Protein AF-A0A7S0P9G3-F1 (afdb_monomer)

Solvent-accessible surface area (backbone atoms only — not comparable to full-atom values): 10094 Å² total; per-residue (Å²): 135,94,72,77,82,73,92,65,79,80,86,83,85,88,80,50,66,68,57,49,67,37,69,68,52,35,49,52,50,16,56,34,36,47,67,70,71,48,81,60,46,77,38,73,58,37,55,21,50,38,86,87,42,98,65,47,39,78,54,52,49,48,48,25,60,50,51,53,51,36,30,64,68,24,37,91,90,46,72,69,50,74,47,77,41,59,94,71,68,50,76,67,45,49,52,51,39,27,63,43,47,68,50,90,76,79,89,84,87,81,80,80,87,79,54,93,89,65,84,87,86,86,76,93,56,83,95,50,53,71,71,56,44,49,53,52,48,53,57,47,44,48,71,75,44,46,91,83,44,75,69,97,76,76,77,76,83,128

Structure (mmCIF, N/CA/C/O backbone):
data_AF-A0A7S0P9G3-F1
#
_entry.id   AF-A0A7S0P9G3-F1
#
loop_
_atom_site.group_PDB
_atom_site.id
_atom_site.type_symbol
_atom_site.label_atom_id
_atom_site.label_alt_id
_atom_site.label_comp_id
_atom_site.label_asym_id
_atom_site.label_entity_id
_atom_site.label_seq_id
_atom_site.pdbx_PDB_ins_code
_atom_site.Cartn_x
_atom_site.Cartn_y
_atom_site.Cartn_z
_atom_site.occupancy
_atom_site.B_iso_or_equiv
_atom_site.auth_seq_id
_atom_site.auth_comp_id
_atom_site.auth_asym_id
_atom_site.auth_atom_id
_atom_site.pdbx_PDB_model_num
ATOM 1 N N . SER A 1 1 ? -33.596 30.911 1.617 1.00 42.16 1 SER A N 1
ATOM 2 C CA . SER A 1 1 ? -33.775 30.094 0.405 1.00 42.16 1 SER A CA 1
ATOM 3 C C . SER A 1 1 ? -33.162 28.740 0.688 1.00 42.16 1 SER A C 1
ATOM 5 O O . SER A 1 1 ? -31.976 28.683 0.986 1.00 42.16 1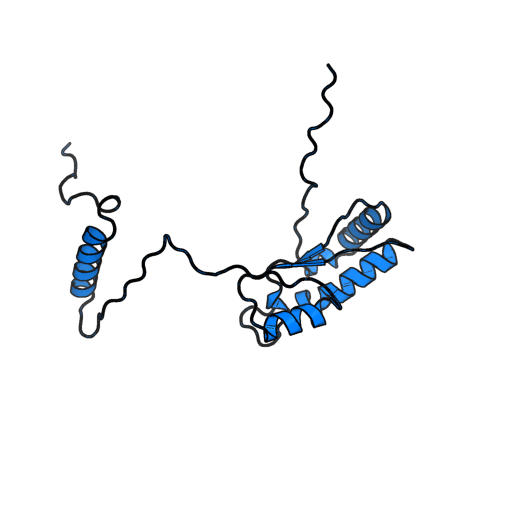 SER A O 1
ATOM 7 N N . ALA A 1 2 ? -33.995 27.707 0.780 1.00 43.38 2 ALA A N 1
ATOM 8 C CA . ALA A 1 2 ? -33.599 26.369 1.193 1.00 43.38 2 ALA A CA 1
ATOM 9 C C . ALA A 1 2 ? -33.065 25.589 -0.014 1.00 43.38 2 ALA A C 1
ATOM 11 O O . ALA A 1 2 ? -33.838 25.150 -0.858 1.00 43.38 2 ALA A O 1
ATOM 12 N N . ALA A 1 3 ? -31.750 25.420 -0.070 1.00 44.09 3 ALA A N 1
ATOM 13 C CA . ALA A 1 3 ? -31.105 24.353 -0.816 1.00 44.09 3 ALA A CA 1
ATOM 14 C C . ALA A 1 3 ? -30.151 23.681 0.176 1.00 44.09 3 ALA A C 1
ATOM 16 O O . ALA A 1 3 ? -29.219 24.316 0.671 1.00 44.09 3 ALA A O 1
ATOM 17 N N . GLY A 1 4 ? -30.462 22.444 0.569 1.00 48.03 4 GLY A N 1
ATOM 18 C CA . GLY A 1 4 ? -29.535 21.624 1.347 1.00 48.03 4 GLY A CA 1
ATOM 19 C C . GLY A 1 4 ? -28.265 21.346 0.533 1.00 48.03 4 GLY A C 1
ATOM 20 O O . GLY A 1 4 ? -28.286 21.515 -0.687 1.00 48.03 4 GLY A O 1
ATOM 21 N N . PRO A 1 5 ? -27.154 20.951 1.176 1.00 56.09 5 PRO A N 1
ATOM 22 C CA . PRO A 1 5 ? -25.946 20.594 0.447 1.00 56.09 5 PRO A CA 1
ATOM 23 C C . PRO A 1 5 ? -26.262 19.451 -0.526 1.00 56.09 5 PRO A C 1
ATOM 25 O O . PRO A 1 5 ? -26.827 18.434 -0.119 1.00 56.09 5 PRO A O 1
ATOM 28 N N . GLU A 1 6 ? -25.892 19.623 -1.799 1.00 59.47 6 GLU A N 1
ATOM 29 C CA . GLU A 1 6 ? -25.718 18.515 -2.748 1.00 59.47 6 GLU A CA 1
ATOM 30 C C . GLU A 1 6 ? -24.985 17.376 -2.019 1.00 59.47 6 GLU A C 1
ATOM 32 O O . GLU A 1 6 ? -24.055 17.681 -1.259 1.00 59.47 6 GLU A O 1
ATOM 37 N N . PRO A 1 7 ? -25.370 16.096 -2.180 1.00 55.44 7 PRO A N 1
ATOM 38 C CA . PRO A 1 7 ? -24.680 14.995 -1.524 1.00 55.44 7 PRO A CA 1
ATOM 39 C C . PRO A 1 7 ? -23.269 14.873 -2.111 1.00 55.44 7 PRO A C 1
ATOM 41 O O . PRO A 1 7 ? -23.009 14.125 -3.049 1.00 55.44 7 PRO A O 1
ATOM 44 N N . GLY A 1 8 ? -22.359 15.686 -1.579 1.00 70.88 8 GLY A N 1
ATOM 45 C CA . GLY A 1 8 ? -20.960 15.725 -1.942 1.00 70.88 8 GLY A CA 1
ATOM 46 C C . GLY A 1 8 ? -20.292 14.426 -1.527 1.00 70.88 8 GLY A C 1
ATOM 47 O O . GLY A 1 8 ? -20.653 13.811 -0.520 1.00 70.88 8 GLY A O 1
ATOM 48 N N . LEU A 1 9 ? -19.305 14.006 -2.316 1.00 68.19 9 LEU A N 1
ATOM 49 C CA . LEU A 1 9 ? -18.455 12.880 -1.956 1.00 68.19 9 LEU A CA 1
ATOM 50 C C . LEU A 1 9 ? -17.877 13.100 -0.546 1.00 68.19 9 LEU A C 1
ATOM 52 O O . LEU A 1 9 ? -17.500 14.231 -0.214 1.00 68.19 9 LEU A O 1
ATOM 56 N N . PRO A 1 10 ? -17.799 12.050 0.291 1.00 75.19 10 PRO A N 1
ATOM 57 C CA . PRO A 1 10 ? -17.208 12.176 1.613 1.00 75.19 10 PRO A CA 1
ATOM 58 C C . PRO A 1 10 ? -15.764 12.696 1.495 1.00 75.19 10 PRO A C 1
ATOM 60 O O . PRO A 1 10 ? -15.042 12.294 0.577 1.00 75.19 10 PRO A O 1
ATOM 63 N N . PRO A 1 11 ? -15.324 13.587 2.400 1.00 87.31 11 PRO A N 1
ATOM 64 C CA . PRO A 1 11 ? -13.973 14.129 2.363 1.00 87.31 11 PRO A CA 1
ATOM 65 C C . PRO A 1 11 ? -12.936 13.010 2.528 1.00 87.31 11 PRO A C 1
ATOM 67 O O . PRO A 1 11 ? -13.098 12.114 3.356 1.00 87.31 11 PRO A O 1
ATOM 70 N N . VAL A 1 12 ? -11.854 13.084 1.752 1.00 92.75 12 VAL A N 1
ATOM 71 C CA . VAL A 1 12 ? -10.725 12.145 1.819 1.00 92.75 12 VAL A CA 1
ATOM 72 C C . VAL A 1 12 ? -9.592 12.781 2.617 1.00 92.75 12 VAL A C 1
ATOM 74 O O . VAL A 1 12 ? -9.222 13.928 2.372 1.00 92.75 12 VAL A O 1
ATOM 77 N N . VAL A 1 13 ? -9.022 12.027 3.558 1.00 93.81 13 VAL A N 1
ATOM 78 C CA . VAL A 1 13 ? -7.840 12.435 4.327 1.00 93.81 13 VAL A CA 1
ATOM 79 C C . VAL A 1 13 ? -6.662 11.567 3.906 1.00 93.81 13 VAL A C 1
ATOM 81 O O . VAL A 1 13 ? -6.689 10.352 4.087 1.00 93.81 13 VAL A O 1
ATOM 84 N N . PHE A 1 14 ? -5.624 12.197 3.361 1.00 96.38 14 PHE A N 1
ATOM 85 C CA . PHE A 1 14 ? -4.377 11.525 3.004 1.00 96.38 14 PHE A CA 1
ATOM 86 C C . PHE A 1 14 ? -3.395 11.563 4.173 1.00 96.38 14 PHE A C 1
ATOM 88 O O . PHE A 1 14 ? -3.250 12.581 4.851 1.00 96.38 14 PHE A O 1
ATOM 95 N N . THR A 1 15 ? -2.707 10.451 4.404 1.00 96.56 15 THR A N 1
ATOM 96 C CA . THR A 1 15 ? -1.659 10.345 5.420 1.00 96.56 15 THR A CA 1
ATOM 97 C C . THR A 1 15 ? -0.672 9.241 5.053 1.00 96.56 15 THR A C 1
ATOM 99 O O . THR A 1 15 ? -0.953 8.418 4.181 1.00 96.56 15 THR A O 1
ATOM 102 N N . THR A 1 16 ? 0.480 9.216 5.717 1.00 96.75 16 THR A N 1
ATOM 103 C CA . THR A 1 16 ? 1.429 8.104 5.622 1.00 96.75 16 THR A CA 1
ATOM 104 C C . THR A 1 16 ? 1.190 7.100 6.755 1.00 96.75 16 THR A C 1
ATOM 106 O O . THR A 1 16 ? 0.654 7.473 7.807 1.00 96.75 16 THR A O 1
ATOM 109 N N . PRO A 1 17 ? 1.607 5.830 6.599 1.00 94.88 17 PRO A N 1
ATOM 110 C CA . PRO A 1 17 ? 1.527 4.854 7.683 1.00 94.88 17 PRO A CA 1
ATOM 111 C C . PRO A 1 17 ? 2.267 5.303 8.951 1.00 94.88 17 PRO A C 1
ATOM 113 O O . PRO A 1 17 ? 1.831 4.998 10.057 1.00 94.88 17 PRO A O 1
ATOM 116 N N . GLU A 1 18 ? 3.370 6.039 8.819 1.00 96.31 18 GLU A N 1
ATOM 117 C CA . GLU A 1 18 ? 4.142 6.588 9.937 1.00 96.31 18 GLU A CA 1
ATOM 118 C C . GLU A 1 18 ? 3.372 7.693 10.672 1.00 96.31 18 GLU A C 1
ATOM 120 O O . GLU A 1 18 ? 3.294 7.683 11.899 1.00 96.31 18 GLU A O 1
ATOM 125 N N . SER A 1 19 ? 2.753 8.626 9.941 1.00 96.19 19 SER A N 1
ATOM 126 C CA . SER A 1 19 ? 1.966 9.704 10.547 1.00 96.19 19 SER A CA 1
ATOM 127 C C . SER A 1 19 ? 0.710 9.182 11.243 1.00 96.19 19 SER A C 1
ATOM 129 O O . SER A 1 19 ? 0.368 9.677 12.318 1.00 96.19 19 SER A O 1
ATOM 131 N N . LEU A 1 20 ? 0.041 8.166 10.689 1.00 94.94 20 LEU A N 1
ATOM 132 C CA . LEU A 1 20 ? -1.153 7.568 11.301 1.00 94.94 20 LEU A CA 1
ATOM 133 C C . LEU A 1 20 ? -0.859 6.872 12.641 1.00 94.94 20 LEU A C 1
ATOM 135 O O . LEU A 1 20 ? -1.758 6.741 13.465 1.00 94.94 20 LEU A O 1
ATOM 139 N N . GLN A 1 21 ? 0.399 6.499 12.896 1.00 90.69 21 GLN A N 1
ATOM 140 C CA . GLN A 1 21 ? 0.842 5.951 14.183 1.00 90.69 21 GLN A CA 1
ATOM 141 C C . GLN A 1 21 ? 1.084 7.027 15.251 1.00 90.69 21 GLN A C 1
ATOM 143 O O . GLN A 1 21 ? 1.276 6.697 16.422 1.00 90.69 21 GLN A O 1
ATOM 148 N N . THR A 1 22 ? 1.081 8.314 14.889 1.00 96.19 22 THR A N 1
ATOM 149 C CA . THR A 1 22 ? 1.230 9.379 15.887 1.00 96.19 22 THR A CA 1
ATOM 150 C C . THR A 1 22 ? 0.008 9.411 16.816 1.00 96.19 22 THR A C 1
ATOM 152 O O . THR A 1 22 ? -1.123 9.334 16.328 1.00 96.19 22 THR A O 1
ATOM 155 N N . PRO A 1 23 ? 0.182 9.562 18.146 1.00 96.25 23 PRO A N 1
ATOM 156 C CA . PRO A 1 23 ? -0.935 9.492 19.094 1.00 96.25 23 PRO A CA 1
ATOM 157 C C . PRO A 1 23 ? -2.073 10.477 18.801 1.00 96.25 23 PRO A C 1
ATOM 159 O O . PRO A 1 23 ? -3.243 10.151 18.995 1.00 96.25 23 PRO A O 1
ATOM 162 N N . SER A 1 24 ? -1.739 11.673 18.305 1.00 96.56 24 SER A N 1
ATOM 163 C CA . SER A 1 24 ? -2.717 12.704 17.957 1.00 96.56 24 SER A CA 1
ATOM 164 C C . SER A 1 24 ? -3.601 12.284 16.782 1.00 96.56 24 SER A C 1
ATOM 166 O O . SER A 1 24 ? -4.827 12.328 16.898 1.00 96.56 24 SER A O 1
ATOM 168 N N . LEU A 1 25 ? -3.003 11.845 15.668 1.00 96.44 25 LEU A N 1
ATOM 169 C CA . LEU A 1 25 ? -3.761 11.429 14.490 1.00 96.44 25 LEU A CA 1
ATOM 170 C C . LEU A 1 25 ? -4.502 10.115 14.747 1.00 96.44 25 LEU A C 1
ATOM 172 O O . LEU A 1 25 ? -5.687 10.021 14.436 1.00 96.44 25 LEU A O 1
ATOM 176 N N . PHE A 1 26 ? -3.846 9.139 15.378 1.00 97.00 26 PHE A N 1
ATOM 177 C CA . PHE A 1 26 ? -4.469 7.872 15.751 1.00 97.00 26 PHE A CA 1
ATOM 178 C C . PHE A 1 26 ? -5.719 8.099 16.610 1.00 97.00 26 PHE A C 1
ATOM 180 O O . PHE A 1 26 ? -6.797 7.600 16.287 1.00 97.00 26 PHE A O 1
ATOM 187 N N . GLY A 1 27 ? -5.604 8.907 17.671 1.00 96.94 27 GLY A N 1
ATOM 188 C CA . GLY A 1 27 ? -6.721 9.218 18.562 1.00 96.94 27 GLY A CA 1
ATOM 189 C C . GLY A 1 27 ? -7.859 9.948 17.847 1.00 96.94 27 GLY A C 1
ATOM 190 O O . GLY A 1 27 ? -9.029 9.618 18.046 1.00 96.94 27 GLY A O 1
ATOM 191 N N . ALA A 1 28 ? -7.534 10.897 16.964 1.00 96.56 28 ALA A N 1
ATOM 192 C CA . ALA A 1 28 ? -8.532 11.606 16.167 1.00 96.56 28 ALA A CA 1
ATOM 193 C C . ALA A 1 28 ? -9.299 10.661 15.225 1.00 96.56 28 ALA A C 1
ATOM 195 O O . ALA A 1 28 ? -10.529 10.742 15.146 1.00 96.56 28 ALA A O 1
ATOM 196 N N . VAL A 1 29 ? -8.593 9.744 14.554 1.00 96.56 29 VAL A N 1
ATOM 197 C CA . VAL A 1 29 ? -9.192 8.750 13.650 1.00 96.56 29 VAL A CA 1
ATOM 198 C C . VAL A 1 29 ? -10.029 7.739 14.428 1.00 96.56 29 VAL A C 1
ATOM 200 O O . VAL A 1 29 ? -11.170 7.500 14.042 1.00 96.56 29 VAL A O 1
ATOM 203 N N . ALA A 1 30 ? -9.534 7.208 15.549 1.00 96.62 30 ALA A N 1
ATOM 204 C CA . ALA A 1 30 ? -10.289 6.289 16.402 1.00 96.62 30 ALA A CA 1
ATOM 205 C C . ALA A 1 30 ? -11.587 6.933 16.917 1.00 96.62 30 ALA A C 1
ATOM 207 O O . ALA A 1 30 ? -12.664 6.349 16.813 1.00 96.62 30 ALA A O 1
ATOM 208 N N . ALA A 1 31 ? -11.518 8.184 17.385 1.00 96.19 31 ALA A N 1
ATOM 209 C CA . ALA A 1 31 ? -12.693 8.917 17.842 1.00 96.19 31 ALA A CA 1
ATOM 210 C C . ALA A 1 31 ? -13.681 9.212 16.698 1.00 96.19 31 ALA A C 1
ATOM 212 O O . ALA A 1 31 ? -14.894 9.210 16.905 1.00 96.19 31 ALA A O 1
ATOM 213 N N . ALA A 1 32 ? -13.191 9.488 15.485 1.00 95.38 32 ALA A N 1
ATOM 214 C CA . ALA A 1 32 ? -14.039 9.666 14.308 1.00 95.38 32 ALA A CA 1
ATOM 215 C C . ALA A 1 32 ? -14.708 8.351 13.880 1.00 95.38 32 ALA A C 1
ATOM 217 O O . ALA A 1 32 ? -15.903 8.357 13.579 1.00 95.38 32 ALA A O 1
ATOM 218 N N . LEU A 1 33 ? -13.970 7.239 13.913 1.00 96.75 33 LEU A N 1
ATOM 219 C CA . LEU A 1 33 ? -14.471 5.899 13.620 1.00 96.75 33 LEU A CA 1
ATOM 220 C C . LEU A 1 33 ? -15.557 5.479 14.617 1.00 96.75 33 LEU A C 1
ATOM 222 O O . LEU A 1 33 ? -16.627 5.059 14.190 1.00 96.75 33 LEU A O 1
ATOM 226 N N . GLY A 1 34 ? -15.350 5.700 15.920 1.00 95.75 34 GLY A N 1
ATOM 227 C CA . GLY A 1 34 ? -16.354 5.410 16.957 1.00 95.75 34 GLY A CA 1
ATOM 228 C C . GLY A 1 34 ? -17.640 6.237 16.826 1.00 95.75 34 GLY A C 1
ATOM 229 O O . GLY A 1 34 ? -18.693 5.844 17.316 1.00 95.75 34 GLY A O 1
ATOM 230 N N . ARG A 1 35 ? -17.587 7.367 16.108 1.00 94.62 35 ARG A N 1
ATOM 231 C CA . ARG A 1 35 ? -18.761 8.184 15.747 1.00 94.62 35 ARG A CA 1
ATOM 232 C C . ARG A 1 35 ? -19.348 7.841 14.372 1.00 94.62 35 ARG A C 1
ATOM 234 O O . ARG A 1 35 ? -20.182 8.598 13.881 1.00 94.62 35 ARG A O 1
ATOM 241 N N . GLY A 1 36 ? -18.876 6.781 13.714 1.00 93.00 36 GLY A N 1
ATOM 242 C CA . GLY A 1 36 ? -19.319 6.387 12.373 1.00 93.00 36 GLY A CA 1
ATOM 243 C C . GLY A 1 36 ? -18.947 7.383 11.268 1.00 93.00 36 GLY A C 1
ATOM 244 O O . GLY A 1 36 ? -19.618 7.439 10.243 1.00 93.00 36 GLY A O 1
ATOM 245 N N . ARG A 1 37 ? -17.905 8.206 11.466 1.00 93.12 37 ARG A N 1
ATOM 246 C CA . ARG A 1 37 ? -17.469 9.236 10.499 1.00 93.12 37 ARG A CA 1
ATOM 247 C C . ARG A 1 37 ? -16.316 8.796 9.597 1.00 93.12 37 ARG A C 1
ATOM 249 O O . ARG A 1 37 ? -15.817 9.603 8.820 1.00 93.12 37 ARG A O 1
ATOM 256 N N . VAL A 1 38 ? -15.876 7.546 9.715 1.00 94.94 38 VAL A N 1
ATOM 257 C CA . VAL A 1 38 ? -14.851 6.950 8.854 1.00 94.94 38 VAL A CA 1
ATOM 258 C C . VAL A 1 38 ? -15.488 5.775 8.133 1.00 94.94 38 VAL A C 1
ATOM 260 O O . VAL A 1 38 ? -15.929 4.826 8.771 1.00 94.94 38 VAL A O 1
ATOM 263 N N . LEU A 1 39 ? -15.557 5.863 6.806 1.00 94.19 39 LEU A N 1
ATOM 264 C CA . LEU A 1 39 ? -16.227 4.860 5.978 1.00 94.19 39 LEU A CA 1
ATOM 265 C C . LEU A 1 39 ? -15.323 3.663 5.660 1.00 94.19 39 LEU A C 1
ATOM 267 O O . LEU A 1 39 ? -15.782 2.525 5.647 1.00 94.19 39 LEU A O 1
ATOM 271 N N . ALA A 1 40 ? -14.054 3.926 5.355 1.00 95.62 40 ALA A N 1
ATOM 272 C CA . ALA A 1 40 ? -13.093 2.916 4.934 1.00 95.62 40 ALA A CA 1
ATOM 273 C C . ALA A 1 40 ? -11.656 3.423 5.105 1.00 95.62 40 ALA A C 1
ATOM 275 O O . ALA A 1 40 ? -11.410 4.629 5.172 1.00 95.62 40 ALA A O 1
ATOM 276 N N . LEU A 1 41 ? -10.712 2.486 5.115 1.00 96.88 41 LEU A N 1
ATOM 277 C CA . LEU A 1 41 ? -9.283 2.729 4.983 1.00 96.88 41 LEU A CA 1
ATOM 278 C C . LEU A 1 41 ? -8.841 2.341 3.568 1.00 96.88 41 LEU A C 1
ATOM 280 O O . LEU A 1 41 ? -8.919 1.173 3.192 1.00 96.88 41 LEU A O 1
ATOM 284 N N . ALA A 1 42 ? -8.365 3.304 2.782 1.00 97.44 42 ALA A N 1
ATOM 285 C CA . ALA A 1 42 ? -7.753 3.032 1.485 1.00 97.44 42 ALA A CA 1
ATOM 286 C C . ALA A 1 42 ? -6.225 2.981 1.628 1.00 97.44 42 ALA A C 1
ATOM 288 O O . ALA A 1 42 ? -5.622 3.904 2.170 1.00 97.44 42 ALA A O 1
ATOM 289 N N . VAL A 1 43 ? -5.607 1.903 1.147 1.00 97.88 43 VAL A N 1
ATOM 290 C CA . VAL A 1 43 ? -4.155 1.713 1.092 1.00 97.88 43 VAL A CA 1
ATOM 291 C C . VAL A 1 43 ? -3.727 1.805 -0.362 1.00 97.88 43 VAL A C 1
ATOM 293 O O . VAL A 1 43 ? -3.944 0.868 -1.137 1.00 97.88 43 VAL A O 1
ATOM 296 N N . ASP A 1 44 ? -3.149 2.947 -0.719 1.00 97.25 44 ASP A N 1
ATOM 297 C CA . ASP A 1 44 ? -2.514 3.140 -2.019 1.00 97.25 44 ASP A CA 1
ATOM 298 C C . ASP A 1 44 ? -1.156 2.440 -2.076 1.00 97.25 44 ASP A C 1
ATOM 300 O O . ASP A 1 44 ? -0.556 2.186 -1.038 1.00 97.25 44 ASP A O 1
ATOM 304 N N . GLU A 1 45 ? -0.703 2.073 -3.270 1.00 96.81 45 GLU A N 1
ATOM 305 C CA . GLU A 1 45 ? 0.521 1.305 -3.514 1.00 96.81 45 GLU A CA 1
ATOM 306 C C . GLU A 1 45 ? 0.723 0.117 -2.569 1.00 96.81 45 GLU A C 1
ATOM 308 O O . GLU A 1 45 ? 1.809 -0.148 -2.051 1.00 96.81 45 GLU A O 1
ATOM 313 N N . ALA A 1 46 ? -0.343 -0.664 -2.378 1.00 97.19 46 ALA A N 1
ATOM 314 C CA . ALA A 1 46 ? -0.348 -1.770 -1.428 1.00 97.19 46 ALA A CA 1
ATOM 315 C C . ALA A 1 46 ? 0.778 -2.796 -1.672 1.00 97.19 46 ALA A C 1
ATOM 317 O O . ALA A 1 46 ? 1.175 -3.499 -0.746 1.00 97.19 46 ALA A O 1
ATOM 318 N N . HIS A 1 47 ? 1.344 -2.863 -2.884 1.00 96.50 47 HIS A N 1
ATOM 319 C CA . HIS A 1 47 ? 2.501 -3.705 -3.196 1.00 96.50 47 HIS A CA 1
ATOM 320 C C . HIS A 1 47 ? 3.753 -3.393 -2.347 1.00 96.50 47 HIS A C 1
ATOM 322 O O . HIS A 1 47 ? 4.623 -4.257 -2.233 1.00 96.50 47 HIS A O 1
ATOM 328 N N . CYS A 1 48 ? 3.837 -2.221 -1.703 1.00 96.75 48 CYS A N 1
ATOM 329 C CA . CYS A 1 48 ? 4.925 -1.842 -0.795 1.00 96.75 48 CYS A CA 1
ATOM 330 C C . CYS A 1 48 ? 5.072 -2.751 0.442 1.00 96.75 48 CYS A C 1
ATOM 332 O O . CYS A 1 48 ? 6.065 -2.621 1.157 1.00 96.75 48 CYS A O 1
ATOM 334 N N . VAL A 1 49 ? 4.131 -3.668 0.713 1.00 96.12 49 VAL A N 1
ATOM 335 C CA . VAL A 1 49 ? 4.247 -4.650 1.812 1.00 96.12 49 VAL A CA 1
ATOM 336 C C . VAL A 1 49 ? 5.276 -5.759 1.550 1.00 96.12 49 VAL A C 1
ATOM 338 O O . VAL A 1 49 ? 5.712 -6.415 2.500 1.00 96.12 49 VAL A O 1
ATOM 341 N N . ASP A 1 50 ? 5.638 -6.012 0.286 1.00 95.00 50 ASP A N 1
ATOM 342 C CA . ASP A 1 50 ? 6.563 -7.090 -0.082 1.00 95.00 50 ASP A CA 1
ATOM 343 C C . ASP A 1 50 ? 7.999 -6.695 0.273 1.00 95.00 50 ASP A C 1
ATOM 345 O O . ASP A 1 50 ? 8.583 -5.835 -0.380 1.00 95.00 50 ASP A O 1
ATOM 349 N N . SER A 1 51 ? 8.583 -7.352 1.279 1.00 92.44 51 SER A N 1
ATOM 350 C CA . SER A 1 51 ? 9.954 -7.096 1.747 1.00 92.44 51 SER A CA 1
ATOM 351 C C . SER A 1 51 ? 11.038 -7.388 0.713 1.00 92.44 51 SER A C 1
ATOM 353 O O . SER A 1 51 ? 12.183 -6.987 0.894 1.00 92.44 51 SER A O 1
ATOM 355 N N . TRP A 1 52 ? 10.688 -8.100 -0.357 1.00 91.38 52 TRP A N 1
ATOM 356 C CA . TRP A 1 52 ? 11.573 -8.404 -1.478 1.00 91.38 52 TRP A CA 1
ATOM 357 C C . TRP A 1 52 ? 11.255 -7.554 -2.713 1.00 91.38 52 TRP A C 1
ATOM 359 O O . TRP A 1 52 ? 11.906 -7.695 -3.747 1.00 91.38 52 TRP A O 1
ATOM 369 N N . GLY A 1 53 ? 10.234 -6.696 -2.632 1.00 88.12 53 GLY A N 1
ATOM 370 C CA . GLY A 1 53 ? 9.826 -5.806 -3.707 1.00 88.12 53 GLY A CA 1
ATOM 371 C C . GLY A 1 53 ? 10.737 -4.585 -3.816 1.00 88.12 53 GLY A C 1
ATOM 372 O O . GLY A 1 53 ? 11.193 -4.036 -2.816 1.00 88.12 53 GLY A O 1
ATOM 373 N N . ALA A 1 54 ? 10.944 -4.099 -5.042 1.00 89.50 54 ALA A N 1
ATOM 374 C CA . ALA A 1 54 ? 11.779 -2.922 -5.307 1.00 89.50 54 ALA A CA 1
ATOM 375 C C . ALA A 1 54 ? 11.274 -1.628 -4.631 1.00 89.50 54 ALA A C 1
ATOM 377 O O . ALA A 1 54 ? 12.042 -0.690 -4.447 1.00 89.50 54 ALA A O 1
ATOM 378 N N . ALA A 1 55 ? 9.992 -1.583 -4.257 1.00 91.94 55 ALA A N 1
ATOM 379 C CA . ALA A 1 55 ? 9.343 -0.449 -3.603 1.00 91.94 55 ALA A CA 1
ATOM 380 C C . ALA A 1 55 ? 8.965 -0.737 -2.137 1.00 91.94 55 ALA A C 1
ATOM 382 O O . ALA A 1 55 ? 8.044 -0.116 -1.608 1.00 91.94 55 ALA A O 1
ATOM 383 N N . PHE A 1 56 ? 9.622 -1.702 -1.483 1.00 94.81 56 PHE A N 1
ATOM 384 C CA . PHE A 1 56 ? 9.322 -2.075 -0.099 1.00 94.81 56 PHE A CA 1
ATOM 385 C C . PHE A 1 56 ? 9.350 -0.872 0.855 1.00 94.81 56 PHE A C 1
ATOM 387 O O . PHE A 1 56 ? 10.300 -0.086 0.865 1.00 94.81 56 PHE A O 1
ATOM 394 N N . ARG A 1 57 ? 8.326 -0.763 1.709 1.00 95.50 57 ARG A N 1
ATOM 395 C CA . ARG A 1 57 ? 8.281 0.198 2.817 1.00 95.50 57 ARG A CA 1
ATOM 396 C C . ARG A 1 57 ? 7.867 -0.520 4.105 1.00 95.50 57 ARG A C 1
ATOM 398 O O . ARG A 1 57 ? 6.704 -0.903 4.219 1.00 95.50 57 ARG A O 1
ATOM 405 N N . PRO A 1 58 ? 8.757 -0.658 5.107 1.00 94.75 58 PRO A N 1
ATOM 406 C CA . PRO A 1 58 ? 8.461 -1.401 6.335 1.00 94.75 58 PRO A CA 1
ATOM 407 C C . PRO A 1 58 ? 7.166 -0.977 7.040 1.00 94.75 58 PRO A C 1
ATOM 409 O O . PRO A 1 58 ? 6.418 -1.823 7.529 1.00 94.75 58 PRO A O 1
ATOM 412 N N . ALA A 1 59 ? 6.851 0.322 7.040 1.00 95.62 59 ALA A N 1
ATOM 413 C CA . ALA A 1 59 ? 5.658 0.850 7.696 1.00 95.62 59 ALA A CA 1
ATOM 414 C C . ALA A 1 59 ? 4.337 0.320 7.098 1.00 95.62 59 ALA A C 1
ATOM 416 O O . ALA A 1 59 ? 3.333 0.248 7.806 1.00 95.62 59 ALA A O 1
ATOM 417 N N . TYR A 1 60 ? 4.330 -0.139 5.839 1.00 97.06 60 TYR A N 1
ATOM 418 C CA . TYR A 1 60 ? 3.143 -0.731 5.214 1.00 97.06 60 TYR A CA 1
ATOM 419 C C . TYR A 1 60 ? 2.722 -2.049 5.873 1.00 97.06 60 TYR A C 1
ATOM 421 O O . TYR A 1 60 ? 1.532 -2.353 5.947 1.00 97.06 60 TYR A O 1
ATOM 429 N N . GLN A 1 61 ? 3.671 -2.809 6.427 1.00 95.81 61 GLN A N 1
ATOM 430 C CA . GLN A 1 61 ? 3.366 -4.060 7.126 1.00 95.81 61 GLN A CA 1
ATOM 431 C C . GLN A 1 61 ? 2.659 -3.841 8.471 1.00 95.81 61 GLN A C 1
ATOM 433 O O . GLN A 1 61 ? 2.060 -4.766 9.019 1.00 95.81 61 GLN A O 1
ATOM 438 N N . ALA A 1 62 ? 2.709 -2.622 9.018 1.00 95.56 62 ALA A N 1
ATOM 439 C CA . ALA A 1 62 ? 2.013 -2.272 10.251 1.00 95.56 62 ALA A CA 1
ATOM 440 C C . ALA A 1 62 ? 0.535 -1.907 10.024 1.00 95.56 62 ALA A C 1
ATOM 442 O O . ALA A 1 62 ? -0.230 -1.904 10.987 1.00 95.56 62 ALA A O 1
ATOM 443 N N . ILE A 1 63 ? 0.113 -1.640 8.779 1.00 97.56 63 ILE A N 1
ATOM 444 C CA . ILE A 1 63 ? -1.228 -1.115 8.474 1.00 97.56 63 ILE A CA 1
ATOM 445 C C . ILE A 1 63 ? -2.343 -2.057 8.940 1.00 97.56 63 ILE A C 1
ATOM 447 O O . ILE A 1 63 ? -3.307 -1.587 9.540 1.00 97.56 63 ILE A O 1
ATOM 451 N N . GLY A 1 64 ? -2.206 -3.371 8.723 1.00 96.69 64 GLY A N 1
ATOM 452 C CA . GLY A 1 64 ? -3.199 -4.350 9.182 1.00 96.69 64 GLY A CA 1
ATOM 453 C C . GLY A 1 64 ? -3.411 -4.285 10.697 1.00 96.69 64 GLY A C 1
ATOM 454 O O . GLY A 1 64 ? -4.529 -4.084 11.161 1.00 96.69 64 GLY A O 1
ATOM 455 N N . ARG A 1 65 ? -2.318 -4.323 11.473 1.00 96.12 65 ARG A N 1
ATOM 456 C CA . ARG A 1 65 ? -2.381 -4.203 12.942 1.00 96.12 65 ARG A CA 1
ATOM 457 C C . ARG A 1 65 ? -2.946 -2.858 13.391 1.00 96.12 65 ARG A C 1
ATOM 459 O O . ARG A 1 65 ? -3.731 -2.805 14.330 1.00 96.12 65 ARG A O 1
ATOM 466 N N . MET A 1 66 ? -2.559 -1.774 12.724 1.00 96.06 66 MET A N 1
ATOM 467 C CA . MET A 1 66 ? -3.039 -0.429 13.034 1.00 96.06 66 MET A CA 1
ATOM 468 C C . MET A 1 66 ? -4.548 -0.296 12.800 1.00 96.06 66 MET A C 1
ATOM 470 O O . MET A 1 66 ? -5.239 0.302 13.620 1.00 96.06 66 MET A O 1
ATOM 474 N N . ARG A 1 67 ? -5.080 -0.893 11.725 1.00 96.81 67 ARG A N 1
ATOM 475 C CA . ARG A 1 67 ? -6.527 -0.979 11.482 1.00 96.81 67 ARG A CA 1
ATOM 476 C C . ARG A 1 67 ? -7.231 -1.679 12.643 1.00 96.81 67 ARG A C 1
ATOM 478 O O . ARG A 1 67 ? -8.218 -1.154 13.148 1.00 96.81 67 ARG A O 1
ATOM 485 N N . ASP A 1 68 ? -6.714 -2.820 13.087 1.00 96.00 68 ASP A N 1
ATOM 486 C CA . ASP A 1 68 ? -7.325 -3.588 14.176 1.00 96.00 68 ASP A CA 1
ATOM 487 C C . ASP A 1 68 ? -7.285 -2.808 15.508 1.00 96.00 68 ASP A C 1
ATOM 489 O O . ASP A 1 68 ? -8.262 -2.794 16.256 1.00 96.00 68 ASP A O 1
ATOM 493 N N . GLN A 1 69 ? -6.198 -2.070 15.770 1.00 96.31 69 GLN A N 1
ATOM 494 C CA . GLN A 1 69 ? -6.091 -1.162 16.919 1.00 96.31 69 GLN A CA 1
ATOM 495 C C . GLN A 1 69 ? -7.094 -0.001 16.847 1.00 96.31 69 GLN A C 1
ATOM 497 O O . GLN A 1 69 ? -7.711 0.329 17.859 1.00 96.31 69 GLN A O 1
ATOM 502 N N . LEU A 1 70 ? -7.278 0.615 15.672 1.00 97.19 70 LEU A N 1
ATOM 503 C CA . LEU A 1 70 ? -8.270 1.678 15.466 1.00 97.19 70 LEU A CA 1
ATOM 504 C C . LEU A 1 70 ? -9.688 1.169 15.739 1.00 97.19 70 LEU A C 1
ATOM 506 O O . LEU A 1 70 ? -10.455 1.844 16.421 1.00 97.19 70 LEU A O 1
ATOM 510 N N . VAL A 1 71 ? -10.020 -0.028 15.245 1.00 96.81 71 VAL A N 1
ATOM 511 C CA . VAL A 1 71 ? -11.313 -0.682 15.493 1.00 96.81 71 VAL A CA 1
ATOM 512 C C . VAL A 1 71 ? -11.507 -0.958 16.985 1.00 96.81 71 VAL A C 1
ATOM 514 O O . VAL A 1 71 ? -12.541 -0.594 17.538 1.00 96.81 71 VAL A O 1
ATOM 517 N N . GLY A 1 72 ? -10.499 -1.520 17.660 1.00 96.81 72 GLY A N 1
ATOM 518 C CA . GLY A 1 72 ? -10.560 -1.777 19.101 1.00 96.81 72 GLY A CA 1
ATOM 519 C C . GLY A 1 72 ? -10.740 -0.504 19.936 1.00 96.81 72 GLY A C 1
ATOM 520 O O . GLY A 1 72 ? -11.521 -0.496 20.885 1.00 96.81 72 GLY A O 1
ATOM 521 N N . ALA A 1 73 ? -10.069 0.589 19.562 1.00 96.38 73 ALA A N 1
ATOM 522 C CA . ALA A 1 73 ? -10.172 1.879 20.245 1.00 96.38 73 ALA A CA 1
ATOM 523 C C . ALA A 1 73 ? -11.489 2.627 19.960 1.00 96.38 73 ALA A C 1
ATOM 525 O O . ALA A 1 73 ? -11.928 3.429 20.784 1.00 96.38 73 ALA A O 1
ATOM 526 N N . ALA A 1 74 ? -12.122 2.381 18.810 1.00 95.00 74 ALA A N 1
ATOM 527 C CA . ALA A 1 74 ? -13.387 3.005 18.420 1.00 95.00 74 ALA A CA 1
ATOM 528 C C . ALA A 1 74 ? -14.605 2.457 19.187 1.00 95.00 74 ALA A C 1
ATOM 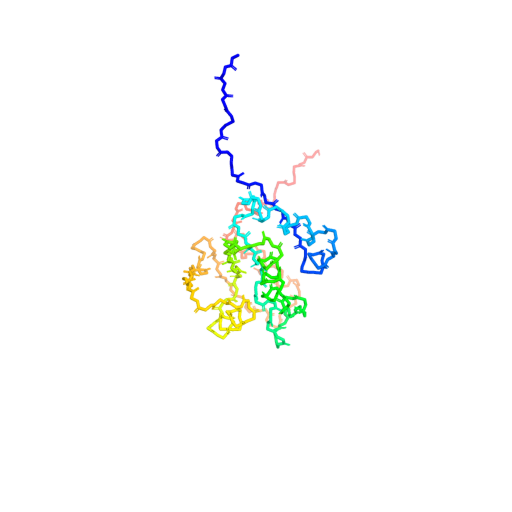530 O O . ALA A 1 74 ? -15.638 3.126 19.244 1.00 95.00 74 ALA A O 1
ATOM 531 N N . GLY A 1 75 ? -14.472 1.279 19.803 1.00 90.75 75 GLY A N 1
ATOM 532 C CA . GLY A 1 75 ? -15.481 0.669 20.664 1.00 90.75 75 GLY A CA 1
ATOM 533 C C . GLY A 1 75 ? -16.234 -0.506 20.023 1.00 90.75 75 GLY A C 1
ATOM 534 O O . GLY A 1 75 ? -15.997 -0.866 18.868 1.00 90.75 75 GLY A O 1
ATOM 535 N N . PRO A 1 76 ? -17.141 -1.146 20.785 1.00 88.81 76 PRO A N 1
ATOM 536 C CA . PRO A 1 76 ? -17.862 -2.332 20.334 1.00 88.81 76 PRO A CA 1
ATOM 537 C C . PRO A 1 76 ? -18.706 -2.058 19.086 1.00 88.81 76 PRO A C 1
ATOM 539 O O . PRO A 1 76 ? -19.417 -1.059 19.014 1.00 88.81 76 PRO A O 1
ATOM 542 N N . GLY A 1 77 ? -18.655 -2.970 18.115 1.00 86.38 77 GLY A N 1
ATOM 543 C CA . GLY A 1 77 ? -19.430 -2.864 16.875 1.00 86.38 77 GLY A CA 1
ATOM 544 C C . GLY A 1 77 ? -18.830 -1.933 15.817 1.00 86.38 77 GLY A C 1
ATOM 545 O O . GLY A 1 77 ? -19.393 -1.832 14.729 1.00 86.38 77 GLY A O 1
ATOM 546 N N . ALA A 1 78 ? -17.689 -1.288 16.088 1.00 93.00 78 ALA A N 1
ATOM 547 C CA . ALA A 1 78 ? -16.942 -0.581 15.058 1.00 93.00 78 ALA A CA 1
ATOM 548 C C . ALA A 1 78 ? -16.385 -1.568 14.019 1.00 93.00 78 ALA A C 1
ATOM 550 O O . ALA A 1 78 ? -15.925 -2.661 14.348 1.00 93.00 78 ALA A O 1
ATOM 551 N N . ALA A 1 79 ? -16.393 -1.159 12.755 1.00 93.62 79 ALA A N 1
ATOM 552 C CA . ALA A 1 79 ? -15.756 -1.877 11.662 1.00 93.62 79 ALA A CA 1
ATOM 553 C C . ALA A 1 79 ? -15.069 -0.867 10.746 1.00 93.62 79 ALA A C 1
ATOM 555 O O . ALA A 1 79 ? -15.588 0.225 10.523 1.00 93.62 79 ALA A O 1
ATOM 556 N N . LEU A 1 80 ? -13.910 -1.238 10.205 1.00 96.44 80 LEU A N 1
ATOM 557 C CA . LEU A 1 80 ? -13.166 -0.403 9.268 1.00 96.44 80 LEU A CA 1
ATOM 558 C C . LEU A 1 80 ? -12.841 -1.216 8.009 1.00 96.44 80 LEU A C 1
ATOM 560 O O . LEU A 1 80 ? -11.813 -1.898 7.968 1.00 96.44 80 LEU A O 1
ATOM 564 N N . PRO A 1 81 ? -13.720 -1.182 6.989 1.00 95.56 81 PRO A N 1
ATOM 565 C CA . PRO A 1 81 ? -13.458 -1.801 5.697 1.00 95.56 81 PRO A CA 1
ATOM 566 C C . PRO A 1 81 ? -12.148 -1.294 5.096 1.00 95.56 81 PRO A C 1
ATOM 568 O O . PRO A 1 81 ? -11.801 -0.123 5.258 1.00 95.56 81 PRO A O 1
ATOM 571 N N . ILE A 1 82 ? -11.436 -2.162 4.377 1.00 96.75 82 ILE A N 1
ATOM 572 C CA . ILE A 1 82 ? -10.163 -1.814 3.748 1.00 96.75 82 ILE A CA 1
ATOM 573 C C . ILE A 1 82 ? -10.220 -2.006 2.232 1.00 96.75 82 ILE A C 1
ATOM 575 O O . ILE A 1 82 ? -10.699 -3.026 1.737 1.00 96.75 82 ILE A O 1
ATOM 579 N N . LEU A 1 83 ? -9.706 -1.020 1.503 1.00 97.06 83 LEU A N 1
ATOM 580 C CA . LEU A 1 83 ? -9.501 -1.053 0.061 1.00 97.06 83 LEU A CA 1
ATOM 581 C C . LEU A 1 83 ? -7.998 -0.980 -0.204 1.00 97.06 83 LEU A C 1
ATOM 583 O O . LEU A 1 83 ? -7.361 -0.002 0.163 1.00 97.06 83 LEU A O 1
ATOM 587 N N . ALA A 1 84 ? -7.431 -1.993 -0.849 1.00 97.31 84 ALA A N 1
ATOM 588 C CA . ALA A 1 84 ? -6.031 -1.989 -1.261 1.00 97.31 84 ALA A CA 1
ATOM 589 C C . ALA A 1 84 ? -5.947 -1.778 -2.774 1.00 97.31 84 ALA A C 1
ATOM 591 O 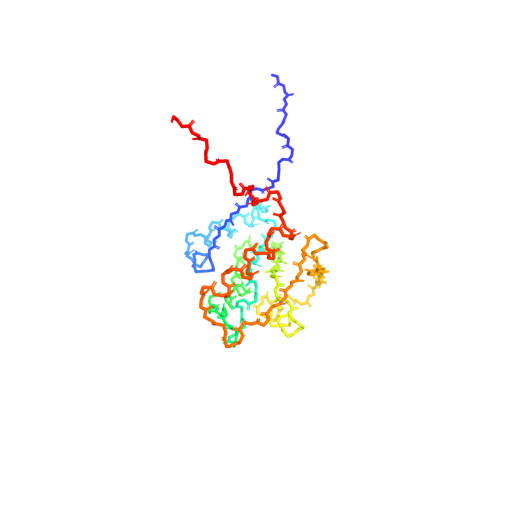O . ALA A 1 84 ? -6.536 -2.553 -3.532 1.00 97.31 84 ALA A O 1
ATOM 592 N N . VAL A 1 85 ? -5.220 -0.751 -3.213 1.00 96.88 85 VAL A N 1
ATOM 593 C CA . VAL A 1 85 ? -5.046 -0.426 -4.634 1.00 96.88 85 VAL A CA 1
ATOM 594 C C . VAL A 1 85 ? -3.575 -0.471 -5.019 1.00 96.88 85 VAL A C 1
ATOM 596 O O . VAL A 1 85 ? -2.689 -0.151 -4.231 1.00 96.88 85 VAL A O 1
ATOM 599 N N . THR A 1 86 ? -3.309 -0.950 -6.232 1.00 95.19 86 THR A N 1
ATOM 600 C CA . THR A 1 86 ? -1.981 -0.899 -6.838 1.00 95.19 86 THR A CA 1
ATOM 601 C C . THR A 1 86 ? -2.057 -1.161 -8.340 1.00 95.19 86 THR A C 1
ATOM 603 O O . THR A 1 86 ? -2.943 -1.884 -8.801 1.00 95.19 86 THR A O 1
ATOM 606 N N . ALA A 1 87 ? -1.105 -0.617 -9.099 1.00 92.19 87 ALA A N 1
ATOM 607 C CA . ALA A 1 87 ? -0.963 -0.901 -10.524 1.00 92.19 87 ALA A CA 1
ATOM 608 C C . ALA A 1 87 ? -0.429 -2.322 -10.797 1.00 92.19 87 ALA A C 1
ATOM 610 O O . ALA A 1 87 ? -0.845 -2.981 -11.750 1.00 92.19 87 ALA A O 1
ATOM 611 N N . THR A 1 88 ? 0.483 -2.828 -9.961 1.00 81.25 88 THR A N 1
ATOM 612 C CA . THR A 1 88 ? 1.168 -4.111 -10.176 1.00 81.25 88 THR A CA 1
ATOM 613 C C . THR A 1 88 ? 0.683 -5.165 -9.183 1.00 81.25 88 THR A C 1
ATOM 615 O O . THR A 1 88 ? 1.147 -5.284 -8.055 1.00 81.25 88 THR A O 1
ATOM 618 N N . ALA A 1 89 ? -0.270 -5.993 -9.611 1.00 84.69 89 ALA A N 1
ATOM 619 C CA . ALA A 1 89 ? -0.908 -6.979 -8.738 1.00 84.69 89 ALA A CA 1
ATOM 620 C C . ALA A 1 89 ? -0.648 -8.421 -9.200 1.00 84.69 89 ALA A C 1
ATOM 622 O O . ALA A 1 89 ? -1.584 -9.135 -9.568 1.00 84.69 89 ALA A O 1
ATOM 623 N N . SER A 1 90 ? 0.601 -8.899 -9.192 1.00 91.12 90 SER A N 1
ATOM 624 C CA . SER A 1 90 ? 0.859 -10.331 -9.440 1.00 91.12 90 SER A CA 1
ATOM 625 C C . SER A 1 90 ? 0.068 -11.211 -8.449 1.00 91.12 90 SER A C 1
ATOM 627 O O . SER A 1 90 ? -0.335 -10.744 -7.381 1.00 91.12 90 SER A O 1
ATOM 629 N N . LYS A 1 91 ? -0.174 -12.495 -8.760 1.00 93.31 91 LYS A N 1
ATOM 630 C CA . LYS A 1 91 ? -0.869 -13.404 -7.818 1.00 93.31 91 LYS A CA 1
ATOM 631 C C . LYS A 1 91 ? -0.165 -13.458 -6.452 1.00 93.31 91 LYS A C 1
ATOM 633 O O . LYS A 1 91 ? -0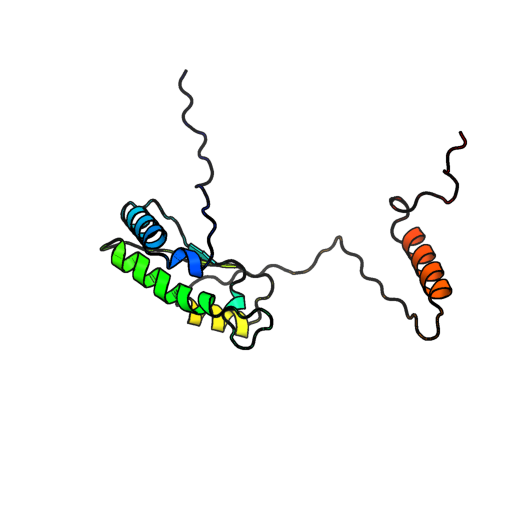.836 -13.430 -5.425 1.00 93.31 91 LYS A O 1
ATOM 638 N N . ARG A 1 92 ? 1.174 -13.460 -6.455 1.00 94.00 92 ARG A N 1
ATOM 639 C CA . ARG A 1 92 ? 2.010 -13.384 -5.248 1.00 94.00 92 ARG A CA 1
ATOM 640 C C . ARG A 1 92 ? 1.796 -12.070 -4.499 1.00 94.00 92 ARG A C 1
ATOM 642 O O . ARG A 1 92 ? 1.558 -12.101 -3.298 1.00 94.00 92 ARG A O 1
ATOM 649 N N . THR A 1 93 ? 1.830 -10.938 -5.203 1.00 93.31 93 THR A N 1
ATOM 650 C CA . THR A 1 93 ? 1.618 -9.611 -4.603 1.00 93.31 93 THR A CA 1
ATOM 651 C C . THR A 1 93 ? 0.257 -9.536 -3.917 1.00 93.31 93 THR A C 1
ATOM 653 O O . THR A 1 93 ? 0.177 -9.114 -2.773 1.00 93.31 93 THR A O 1
ATOM 656 N N . VAL A 1 94 ? -0.810 -10.024 -4.562 1.00 95.44 94 VAL A N 1
ATOM 657 C CA . VAL A 1 94 ? -2.154 -10.049 -3.959 1.00 95.44 94 VAL A CA 1
ATOM 658 C C . VAL A 1 94 ? -2.195 -10.901 -2.688 1.00 95.44 94 VAL A C 1
ATOM 660 O O . VAL A 1 94 ? -2.819 -10.491 -1.713 1.00 95.44 94 VAL A O 1
ATOM 663 N N . ALA A 1 95 ? -1.531 -12.060 -2.673 1.00 95.44 95 ALA A N 1
ATOM 664 C CA . ALA A 1 95 ? -1.466 -12.907 -1.483 1.00 95.44 95 ALA A CA 1
ATOM 665 C C . ALA A 1 95 ? -0.739 -12.208 -0.320 1.00 95.44 95 ALA A C 1
ATOM 667 O O . ALA A 1 95 ? -1.255 -12.194 0.795 1.00 95.44 95 ALA A O 1
ATOM 668 N N . LEU A 1 96 ? 0.401 -11.566 -0.596 1.00 95.56 96 LEU A N 1
ATOM 669 C CA . LEU A 1 96 ? 1.163 -10.811 0.403 1.00 95.56 96 LEU A CA 1
ATOM 670 C C . LEU A 1 96 ? 0.381 -9.610 0.940 1.00 95.56 96 LEU A C 1
ATOM 672 O O . LEU A 1 96 ? 0.336 -9.406 2.149 1.00 95.56 96 LEU A O 1
ATOM 676 N N . VAL A 1 97 ? -0.285 -8.850 0.066 1.00 96.56 97 VAL A N 1
ATOM 677 C CA . VAL A 1 97 ? -1.161 -7.735 0.460 1.00 96.56 97 VAL A CA 1
ATOM 678 C C . VAL A 1 97 ? -2.277 -8.223 1.374 1.00 96.56 97 VAL A C 1
ATOM 680 O O . VAL A 1 97 ? -2.480 -7.656 2.444 1.00 96.56 97 VAL A O 1
ATOM 683 N N . ARG A 1 98 ? -2.972 -9.304 0.998 1.00 96.81 98 ARG A N 1
ATOM 684 C CA . ARG A 1 98 ? -4.043 -9.875 1.824 1.00 96.81 98 ARG A CA 1
ATOM 685 C C . ARG A 1 98 ? -3.545 -10.307 3.195 1.00 96.81 98 ARG A C 1
ATOM 687 O O . ARG A 1 98 ? -4.167 -9.965 4.195 1.00 96.81 98 ARG A O 1
ATOM 694 N N . GLN A 1 99 ? -2.419 -11.013 3.235 1.00 96.44 99 GLN A N 1
ATOM 695 C CA . GLN A 1 99 ? -1.806 -11.459 4.480 1.00 96.44 99 GLN A CA 1
ATOM 696 C C . GLN A 1 99 ? -1.399 -10.268 5.357 1.00 96.44 99 GLN A C 1
ATOM 698 O O . GLN A 1 99 ? -1.764 -10.210 6.526 1.00 96.44 99 GLN A O 1
ATOM 703 N N . SER A 1 100 ? -0.673 -9.302 4.792 1.00 96.81 100 SER A N 1
ATOM 704 C CA . SER A 1 100 ? -0.130 -8.163 5.534 1.00 96.81 100 SER A CA 1
ATOM 705 C C . SER A 1 100 ? -1.209 -7.212 6.050 1.00 96.81 100 SER A C 1
ATOM 707 O O . SER A 1 100 ? -1.025 -6.585 7.092 1.00 96.81 100 SER A O 1
ATOM 709 N N . LEU A 1 101 ? -2.313 -7.068 5.316 1.00 96.88 101 LEU A N 1
ATOM 710 C CA . LEU A 1 101 ? -3.415 -6.176 5.671 1.00 96.88 101 LEU A CA 1
ATOM 711 C C . LEU A 1 101 ? -4.550 -6.882 6.427 1.00 96.88 101 LEU A C 1
ATOM 713 O O . LEU A 1 101 ? -5.547 -6.238 6.747 1.00 96.88 101 LEU A O 1
ATOM 717 N 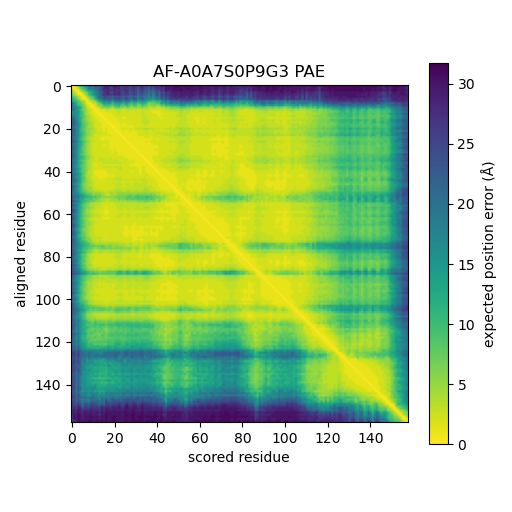N . GLY A 1 102 ? -4.435 -8.188 6.692 1.00 95.81 102 GLY A N 1
ATOM 718 C CA . GLY A 1 102 ? -5.483 -8.966 7.356 1.00 95.81 102 GLY A CA 1
ATOM 719 C C . GLY A 1 102 ? -6.802 -8.950 6.576 1.00 95.81 102 GLY A C 1
ATOM 720 O O . GLY A 1 102 ? -7.846 -8.615 7.136 1.00 95.81 102 GLY A O 1
ATOM 721 N N . ILE A 1 103 ? -6.746 -9.213 5.267 1.00 95.31 103 ILE A N 1
ATOM 722 C CA . ILE A 1 103 ? -7.914 -9.325 4.380 1.00 95.31 103 ILE A CA 1
ATOM 723 C C . ILE A 1 103 ? -8.202 -10.811 4.159 1.00 95.31 103 ILE A C 1
ATOM 725 O O . ILE A 1 103 ? -7.610 -11.445 3.284 1.00 95.31 103 ILE A O 1
ATOM 729 N N . GLU A 1 104 ? -9.116 -11.359 4.954 1.00 90.75 104 GLU A N 1
ATOM 730 C CA . GLU A 1 104 ? -9.505 -12.775 4.886 1.00 90.75 104 GLU A CA 1
ATOM 731 C C . GLU A 1 104 ? -10.381 -13.076 3.666 1.00 90.75 104 GLU A C 1
AT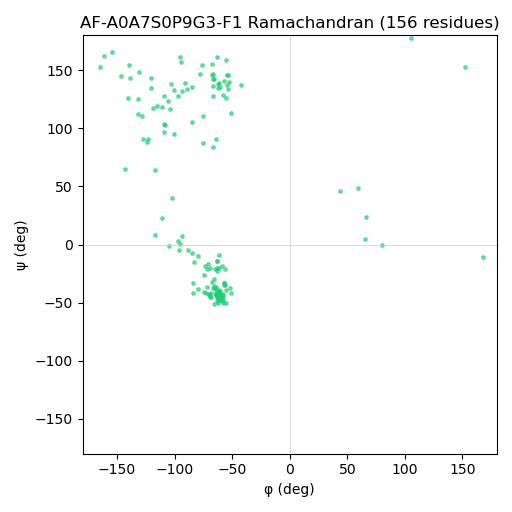OM 733 O O . GLU A 1 104 ? -10.206 -14.083 2.980 1.00 90.75 104 GLU A O 1
ATOM 738 N N . SER A 1 105 ? -11.309 -12.168 3.362 1.00 89.12 105 SER A N 1
ATOM 739 C CA . SER A 1 105 ? -12.236 -12.275 2.240 1.00 89.12 105 SER A CA 1
ATOM 740 C C . SER A 1 105 ? -12.420 -10.920 1.557 1.00 89.12 105 SER A C 1
ATOM 742 O O . SER A 1 105 ? -12.181 -9.866 2.145 1.00 89.12 105 SER A O 1
ATOM 744 N N . GLY A 1 106 ? -12.777 -10.942 0.272 1.00 89.12 106 GLY A N 1
ATOM 745 C CA . GLY A 1 106 ? -12.981 -9.729 -0.518 1.00 89.12 106 GLY A CA 1
ATOM 746 C C . GLY A 1 106 ? -12.717 -9.941 -2.004 1.00 89.12 106 GLY A C 1
ATOM 747 O O . GLY A 1 106 ? -11.931 -10.811 -2.396 1.00 89.12 106 GLY A O 1
ATOM 748 N N . ALA A 1 107 ? -13.374 -9.139 -2.836 1.00 94.25 107 ALA A N 1
ATOM 749 C CA . ALA A 1 107 ? -13.186 -9.179 -4.279 1.00 94.25 107 ALA A CA 1
ATOM 750 C C . ALA A 1 107 ? -11.767 -8.727 -4.664 1.00 94.25 107 ALA A C 1
ATOM 752 O O . ALA A 1 107 ? -11.210 -7.802 -4.077 1.00 94.25 107 ALA A O 1
ATOM 753 N N . VAL A 1 108 ? -11.189 -9.370 -5.680 1.00 95.06 108 VAL A N 1
ATOM 754 C CA . VAL A 1 108 ? -9.971 -8.893 -6.347 1.00 95.06 108 VAL A CA 1
ATOM 755 C C . VAL A 1 108 ? -10.385 -8.419 -7.726 1.00 95.06 108 VAL A C 1
ATOM 757 O O . VAL A 1 108 ? -10.652 -9.230 -8.610 1.00 95.06 108 VAL A O 1
ATOM 760 N N . LEU A 1 109 ? -10.463 -7.104 -7.891 1.00 95.12 109 LEU A N 1
ATOM 761 C CA . LEU A 1 109 ? -10.813 -6.482 -9.160 1.00 95.12 109 LEU A CA 1
ATOM 762 C C . LEU A 1 109 ? -9.538 -6.239 -9.967 1.00 95.12 109 LEU A C 1
ATOM 764 O O . LEU A 1 109 ? -8.533 -5.775 -9.433 1.00 95.12 109 LEU A O 1
ATOM 768 N N . ARG A 1 110 ? -9.564 -6.594 -11.252 1.00 93.44 110 ARG A N 1
ATOM 769 C CA . ARG A 1 110 ? -8.431 -6.442 -12.169 1.00 93.44 110 ARG A CA 1
ATOM 770 C C . ARG A 1 110 ? -8.922 -5.784 -13.444 1.00 93.44 110 ARG A C 1
ATOM 772 O O . ARG A 1 110 ? -9.845 -6.295 -14.071 1.00 93.44 110 ARG A O 1
ATOM 779 N N . SER A 1 111 ? -8.295 -4.681 -13.825 1.00 90.44 111 SER A N 1
ATOM 780 C CA . SER A 1 111 ? -8.486 -4.074 -15.137 1.00 90.44 111 SER A CA 1
ATOM 781 C C . SER A 1 111 ? -7.402 -4.539 -16.104 1.00 90.44 111 SER A C 1
ATOM 783 O O . SER A 1 111 ? -6.340 -5.019 -15.701 1.00 90.44 111 SER A O 1
ATOM 785 N N . THR A 1 112 ? -7.672 -4.382 -17.397 1.00 87.25 112 THR A N 1
ATOM 786 C CA . THR A 1 112 ? -6.634 -4.510 -18.419 1.00 87.25 112 THR A CA 1
ATOM 787 C C . THR A 1 112 ? -5.630 -3.359 -18.303 1.00 87.25 112 THR A C 1
ATOM 789 O O . THR A 1 112 ? -5.997 -2.240 -17.942 1.00 87.25 112 THR A O 1
ATOM 792 N N . MET A 1 113 ? -4.367 -3.653 -18.608 1.00 86.75 113 MET A N 1
ATOM 793 C CA . MET A 1 113 ? -3.320 -2.644 -18.802 1.00 86.75 113 MET A CA 1
ATOM 794 C C . MET A 1 113 ? -3.315 -2.094 -20.231 1.00 86.75 113 MET A C 1
ATOM 796 O O . MET A 1 113 ? -2.561 -1.168 -20.521 1.00 86.75 113 MET A O 1
ATOM 800 N N . ASP A 1 114 ? -4.117 -2.678 -21.125 1.00 89.62 114 ASP A N 1
ATOM 801 C CA . ASP A 1 114 ? -4.169 -2.270 -22.519 1.00 89.62 114 ASP A CA 1
ATOM 802 C C . ASP A 1 114 ? -4.645 -0.822 -22.651 1.00 89.62 114 ASP A C 1
ATOM 804 O O . ASP A 1 114 ? -5.607 -0.376 -22.016 1.00 89.62 114 ASP A O 1
ATOM 808 N N . ARG A 1 115 ? -3.931 -0.080 -23.488 1.00 92.94 115 ARG A N 1
ATOM 809 C CA . ARG A 1 115 ? -4.217 1.310 -23.808 1.00 92.94 115 ARG A CA 1
ATOM 810 C C . ARG A 1 115 ? -4.371 1.364 -25.322 1.00 92.94 115 ARG A C 1
ATOM 812 O O . ARG A 1 115 ? -3.375 1.588 -26.006 1.00 92.94 115 ARG A O 1
ATOM 819 N N . PRO A 1 116 ? -5.593 1.190 -25.860 1.00 91.19 116 PRO A N 1
ATOM 820 C CA . PRO A 1 116 ? -5.812 1.074 -27.306 1.00 91.19 116 PRO A CA 1
ATOM 821 C C . PRO A 1 116 ? -5.410 2.340 -28.080 1.00 91.19 116 PRO A C 1
ATOM 823 O O . PRO A 1 116 ? -5.273 2.324 -29.300 1.00 91.19 116 PRO A O 1
ATOM 826 N N . ASN A 1 117 ? -5.205 3.449 -27.369 1.00 90.06 117 ASN A N 1
ATOM 827 C CA . ASN A 1 117 ? -4.715 4.709 -27.904 1.00 90.06 117 ASN A CA 1
ATOM 828 C C . ASN A 1 117 ? -3.175 4.838 -27.910 1.00 90.06 117 ASN A C 1
ATOM 830 O O . ASN A 1 117 ? -2.671 5.842 -28.408 1.00 90.06 117 ASN A O 1
ATOM 834 N N . LEU A 1 118 ? -2.422 3.879 -27.358 1.00 89.62 118 LEU A N 1
ATOM 835 C CA . LEU A 1 118 ? -0.957 3.863 -27.402 1.00 89.62 118 LEU A CA 1
ATOM 836 C C . LEU A 1 118 ? -0.460 3.044 -28.594 1.00 89.62 118 LEU A C 1
ATOM 838 O O . LEU A 1 118 ? -0.875 1.909 -28.818 1.00 89.62 118 LEU A O 1
ATOM 842 N N . ARG A 1 119 ? 0.478 3.620 -29.350 1.00 84.88 119 ARG A N 1
ATOM 843 C CA . ARG A 1 119 ? 1.200 2.931 -30.424 1.00 84.88 119 ARG A CA 1
ATOM 844 C C . ARG A 1 119 ? 2.639 2.700 -29.984 1.00 84.88 119 ARG A C 1
ATOM 846 O O . ARG A 1 119 ? 3.322 3.645 -29.601 1.00 84.88 119 ARG A O 1
ATOM 853 N N . TYR A 1 120 ? 3.100 1.458 -30.072 1.00 87.56 120 TYR A N 1
ATOM 854 C CA . TYR A 1 120 ? 4.463 1.071 -29.715 1.00 87.56 120 TYR A CA 1
ATOM 855 C C . TYR A 1 120 ? 5.302 0.858 -30.978 1.00 87.56 120 TYR A C 1
ATOM 857 O O . TYR A 1 120 ? 4.836 0.260 -31.947 1.00 87.56 120 TYR A O 1
ATOM 865 N N . GLY A 1 121 ? 6.545 1.338 -30.971 1.00 85.06 121 GLY A N 1
ATOM 866 C CA . GLY A 1 121 ? 7.506 1.138 -32.053 1.00 85.06 121 GLY A CA 1
ATOM 867 C C . GLY A 1 121 ? 8.922 1.028 -31.499 1.00 85.06 121 GLY A C 1
ATOM 868 O O . GLY A 1 121 ? 9.251 1.679 -30.511 1.00 85.06 121 GLY A O 1
ATOM 869 N N . ALA A 1 122 ? 9.752 0.201 -32.130 1.00 85.38 122 ALA A N 1
ATOM 870 C CA . ALA A 1 122 ? 11.150 0.007 -31.760 1.00 85.38 122 ALA A CA 1
ATOM 871 C C . ALA A 1 122 ? 12.042 0.127 -32.997 1.00 85.38 122 ALA A C 1
ATOM 873 O O . ALA A 1 122 ? 11.628 -0.178 -34.117 1.00 85.38 122 ALA A O 1
ATOM 874 N N . VAL A 1 123 ? 13.266 0.607 -32.794 1.00 82.06 123 VAL A N 1
ATOM 875 C CA . VAL A 1 123 ? 14.204 0.913 -33.871 1.00 82.06 123 VAL A CA 1
ATOM 876 C C . VAL A 1 123 ? 15.595 0.493 -33.438 1.00 82.06 123 VAL A C 1
ATOM 878 O O . VAL A 1 123 ? 16.083 0.948 -32.410 1.00 82.06 123 VAL A O 1
ATOM 881 N N . TYR A 1 124 ? 16.259 -0.324 -34.251 1.00 85.94 124 TYR A N 1
ATOM 882 C CA . TYR A 1 124 ? 17.671 -0.619 -34.038 1.00 85.94 124 TYR A CA 1
ATOM 883 C C . TYR A 1 124 ? 18.510 0.638 -34.276 1.00 85.94 124 TYR A C 1
ATOM 885 O O . TYR A 1 124 ? 18.383 1.288 -35.326 1.00 85.94 124 TYR A O 1
ATOM 893 N N . ALA A 1 125 ? 19.342 0.955 -33.287 1.00 82.94 125 ALA A N 1
ATOM 894 C CA . ALA A 1 125 ? 20.295 2.061 -33.293 1.00 82.94 125 ALA A CA 1
ATOM 895 C C . ALA A 1 125 ? 21.755 1.579 -33.196 1.00 82.94 125 ALA A C 1
ATOM 897 O O . ALA A 1 125 ? 22.657 2.394 -33.041 1.00 82.94 125 ALA A O 1
ATOM 898 N N . ASP A 1 126 ? 21.994 0.268 -33.290 1.00 85.12 126 ASP A N 1
ATOM 899 C CA . ASP A 1 126 ? 23.343 -0.287 -33.191 1.00 85.12 126 ASP A CA 1
ATOM 900 C C . ASP A 1 126 ? 24.251 0.229 -34.319 1.00 85.12 126 ASP A C 1
ATOM 902 O O . ASP A 1 126 ? 23.815 0.390 -35.463 1.00 85.12 126 ASP A O 1
ATOM 906 N N . GLY A 1 127 ? 25.494 0.558 -33.966 1.00 86.12 127 GLY A N 1
ATOM 907 C CA . GLY A 1 127 ? 26.474 1.183 -34.858 1.00 86.12 127 GLY A CA 1
ATOM 908 C C . GLY A 1 127 ? 26.132 2.602 -35.341 1.00 86.12 127 GLY A C 1
ATOM 909 O O . GLY A 1 127 ? 26.859 3.145 -36.174 1.00 86.12 127 GLY A O 1
ATOM 910 N N . MET A 1 128 ? 25.047 3.226 -34.863 1.00 88.94 128 MET A N 1
ATOM 911 C CA . MET A 1 128 ? 24.702 4.602 -35.233 1.00 88.94 128 MET A CA 1
ATOM 912 C C . MET A 1 128 ? 25.444 5.605 -34.355 1.00 88.94 128 MET A C 1
ATOM 914 O O . MET A 1 128 ? 25.453 5.486 -33.135 1.00 88.94 128 MET A O 1
ATOM 918 N N . SER A 1 129 ? 25.997 6.652 -34.969 1.00 92.31 129 SER A N 1
ATOM 919 C CA . SER A 1 129 ? 26.357 7.852 -34.213 1.00 92.31 129 SER A CA 1
ATOM 920 C C . SER A 1 129 ? 25.097 8.553 -33.697 1.00 92.31 129 SER A C 1
ATOM 922 O O . SER A 1 129 ? 24.033 8.458 -34.320 1.00 92.31 129 SER A O 1
ATOM 924 N N . ASP A 1 130 ? 25.222 9.329 -32.620 1.00 89.88 130 ASP A N 1
ATOM 925 C CA . ASP A 1 130 ? 24.113 10.098 -32.035 1.00 89.88 130 ASP A CA 1
ATOM 926 C C . ASP A 1 130 ? 23.372 10.942 -33.083 1.00 89.88 130 ASP A C 1
ATOM 928 O O . ASP A 1 130 ? 22.142 10.960 -33.141 1.00 89.88 130 ASP A O 1
ATOM 932 N N . ALA A 1 131 ? 24.115 11.576 -33.996 1.00 91.12 131 ALA A N 1
ATOM 933 C CA . ALA A 1 131 ? 23.541 12.373 -35.076 1.00 91.12 131 ALA A CA 1
ATOM 934 C C . ALA A 1 131 ? 22.709 11.531 -36.064 1.00 91.12 131 ALA A C 1
ATOM 936 O O . ALA A 1 131 ? 21.690 11.998 -36.578 1.00 91.12 131 ALA A O 1
ATOM 937 N N . ALA A 1 132 ? 23.125 10.293 -36.352 1.00 88.62 132 ALA A N 1
ATOM 938 C CA . ALA A 1 132 ? 22.375 9.379 -37.212 1.00 88.62 132 ALA A CA 1
ATOM 939 C C . ALA A 1 132 ? 21.116 8.844 -36.513 1.00 88.62 132 ALA A C 1
ATOM 941 O O . ALA A 1 132 ? 20.045 8.821 -37.128 1.00 88.62 132 ALA A O 1
ATOM 942 N N . ALA A 1 133 ? 21.220 8.491 -35.229 1.00 89.44 133 ALA A N 1
ATOM 943 C CA . ALA A 1 133 ? 20.086 8.066 -34.416 1.00 89.44 133 ALA A CA 1
ATOM 944 C C . ALA A 1 133 ? 19.031 9.180 -34.295 1.00 89.44 133 ALA A C 1
ATOM 946 O O . ALA A 1 133 ? 17.845 8.933 -34.527 1.00 89.44 133 ALA A O 1
ATOM 947 N N . LEU A 1 134 ? 19.458 10.423 -34.044 1.00 89.12 134 LEU A N 1
ATOM 948 C CA . LEU A 1 134 ? 18.566 11.579 -33.948 1.00 89.12 134 LEU A CA 1
ATOM 949 C C . LEU A 1 134 ? 17.836 11.855 -35.269 1.00 89.12 134 LEU A C 1
ATOM 951 O O . LEU A 1 134 ? 16.618 12.030 -35.269 1.00 89.12 134 LEU A O 1
ATOM 955 N N . ARG A 1 135 ? 18.537 11.827 -36.413 1.00 89.12 135 ARG A N 1
ATOM 956 C CA . ARG A 1 135 ? 17.895 11.981 -37.734 1.00 89.12 135 ARG A CA 1
ATOM 957 C C . ARG A 1 135 ? 16.828 10.915 -37.976 1.00 89.12 135 ARG A C 1
ATOM 959 O O . ARG A 1 135 ? 15.743 11.230 -38.464 1.00 89.12 135 ARG A O 1
ATOM 966 N N . LYS A 1 136 ? 17.122 9.664 -37.615 1.00 87.31 136 LYS A N 1
ATOM 967 C CA . LYS A 1 136 ? 16.182 8.544 -37.736 1.00 87.31 136 LYS A CA 1
ATOM 968 C C . LYS A 1 136 ? 14.963 8.734 -36.830 1.00 87.31 136 LYS A C 1
ATOM 970 O O . LYS A 1 136 ? 13.841 8.527 -37.286 1.00 87.31 136 LYS A O 1
ATOM 975 N N . LEU A 1 137 ? 15.163 9.178 -35.588 1.00 87.69 137 LEU A N 1
ATOM 976 C CA . LEU A 1 137 ? 14.081 9.492 -34.655 1.00 87.69 137 LEU A CA 1
ATOM 977 C C . LEU A 1 137 ? 13.189 10.624 -35.181 1.00 87.69 137 LEU A C 1
ATOM 979 O O . LEU A 1 137 ? 11.973 10.462 -35.220 1.00 87.69 137 LEU A O 1
ATOM 983 N N . VAL A 1 138 ? 13.769 11.732 -35.652 1.00 88.06 138 VAL A N 1
ATOM 984 C CA . VAL A 1 138 ? 13.013 12.861 -36.225 1.00 88.06 138 VAL A CA 1
ATOM 985 C C . VAL A 1 138 ? 12.180 12.414 -37.430 1.00 88.06 138 VAL A C 1
ATOM 987 O O . VAL A 1 138 ? 11.004 12.764 -37.527 1.00 88.06 138 VAL A O 1
ATOM 990 N N . ALA A 1 139 ? 12.749 11.599 -38.324 1.00 86.56 139 ALA A N 1
ATOM 991 C CA . ALA A 1 139 ? 12.016 11.049 -39.464 1.00 86.56 139 ALA A CA 1
ATOM 992 C C . ALA A 1 139 ? 10.824 10.177 -39.028 1.00 86.56 139 ALA A C 1
ATOM 994 O O . ALA A 1 139 ? 9.750 10.241 -39.629 1.00 86.56 139 ALA A O 1
ATOM 995 N N . LEU A 1 140 ? 10.986 9.389 -37.962 1.00 87.56 140 LEU A N 1
ATOM 996 C CA . LEU A 1 140 ? 9.910 8.568 -37.410 1.00 87.56 140 LEU A CA 1
ATOM 997 C C . LEU A 1 140 ? 8.828 9.401 -36.729 1.00 87.56 140 LEU A C 1
ATOM 999 O O . LEU A 1 140 ? 7.651 9.131 -36.952 1.00 87.56 140 LEU A O 1
ATOM 1003 N N . LEU A 1 141 ? 9.208 10.415 -35.949 1.00 86.62 141 LEU A N 1
ATOM 1004 C CA . LEU A 1 141 ? 8.266 11.308 -35.275 1.00 86.62 141 LEU A CA 1
ATOM 1005 C C . LEU A 1 141 ? 7.414 12.079 -36.287 1.00 86.62 141 LEU A C 1
ATOM 1007 O O . LEU A 1 141 ? 6.195 12.074 -36.162 1.00 86.62 141 LEU A O 1
ATOM 1011 N N . ARG A 1 142 ? 8.019 12.621 -37.354 1.00 87.94 142 ARG A N 1
ATOM 1012 C CA . ARG A 1 142 ? 7.278 13.284 -38.445 1.00 87.94 142 ARG A CA 1
ATOM 1013 C C . ARG A 1 142 ? 6.230 12.380 -39.096 1.00 87.94 142 ARG A C 1
ATOM 1015 O O . ARG A 1 142 ? 5.176 12.856 -39.494 1.00 87.94 142 ARG A O 1
ATOM 1022 N N . ARG A 1 143 ? 6.505 11.075 -39.207 1.00 84.88 143 ARG A N 1
ATOM 1023 C CA . ARG A 1 143 ? 5.555 10.102 -39.767 1.00 84.88 143 ARG A CA 1
ATOM 1024 C C . ARG A 1 143 ? 4.487 9.673 -38.761 1.00 84.88 143 ARG A C 1
ATOM 1026 O O . ARG A 1 143 ? 3.355 9.416 -39.151 1.00 84.88 143 ARG A O 1
ATOM 1033 N N . ALA A 1 144 ? 4.866 9.501 -37.498 1.00 84.38 144 ALA A N 1
ATOM 1034 C CA . ALA A 1 144 ? 4.001 8.925 -36.473 1.00 84.38 144 ALA A CA 1
ATOM 1035 C C . ALA A 1 144 ? 3.058 9.953 -35.830 1.00 84.38 144 ALA A C 1
ATOM 1037 O O . ALA A 1 144 ? 1.953 9.587 -35.440 1.00 84.38 144 ALA A O 1
ATOM 1038 N N . VAL A 1 145 ? 3.500 11.206 -35.708 1.00 84.94 145 VAL A N 1
ATOM 1039 C CA . VAL A 1 145 ? 2.787 12.307 -35.044 1.00 84.94 145 VAL A CA 1
ATOM 1040 C C . VAL A 1 145 ? 3.025 13.631 -35.793 1.00 84.94 145 VAL A C 1
ATOM 1042 O O . VAL A 1 145 ? 3.665 14.535 -35.254 1.00 84.94 145 VAL A O 1
ATOM 1045 N N . PRO A 1 146 ? 2.548 13.758 -37.047 1.00 79.56 146 PRO A N 1
ATOM 1046 C CA . PRO A 1 146 ? 2.802 14.940 -37.878 1.00 79.56 146 PRO A CA 1
ATOM 1047 C C . PRO A 1 146 ? 2.331 16.244 -37.214 1.00 79.56 146 PRO A C 1
ATOM 1049 O O . PRO A 1 146 ? 3.010 17.258 -37.323 1.00 79.56 146 PRO A O 1
ATOM 1052 N N . ASP A 1 147 ? 1.246 16.195 -36.440 1.00 81.81 147 ASP A N 1
ATOM 1053 C CA . ASP A 1 147 ? 0.649 17.369 -35.789 1.00 81.81 147 ASP A CA 1
ATOM 1054 C C . ASP A 1 147 ? 1.509 17.963 -34.654 1.00 81.81 147 ASP A C 1
ATOM 1056 O O . ASP A 1 147 ? 1.331 19.119 -34.283 1.00 81.81 147 ASP A O 1
ATOM 1060 N N . LEU A 1 148 ? 2.450 17.192 -34.091 1.00 75.94 148 LEU A N 1
ATOM 1061 C CA . LEU A 1 148 ? 3.357 17.638 -33.019 1.00 75.94 148 LEU A CA 1
ATOM 1062 C C . LEU A 1 148 ? 4.718 18.119 -33.545 1.00 75.94 148 LEU A C 1
ATOM 1064 O O . LEU A 1 148 ? 5.553 18.573 -32.765 1.00 75.94 148 LEU A O 1
ATOM 1068 N N . MET A 1 149 ? 4.962 17.990 -34.850 1.00 71.88 149 MET A N 1
ATOM 1069 C CA . MET A 1 149 ? 6.214 18.363 -35.501 1.00 71.88 149 MET A CA 1
ATOM 1070 C C . MET A 1 149 ? 5.908 19.358 -36.623 1.00 71.88 149 MET A C 1
ATOM 1072 O O . MET A 1 149 ? 5.709 18.921 -37.760 1.00 71.88 149 MET A O 1
ATOM 1076 N N . PRO A 1 150 ? 5.867 20.678 -36.336 1.00 62.81 150 PRO A N 1
ATOM 1077 C CA . PRO A 1 150 ? 5.632 21.677 -37.370 1.00 62.81 150 PRO A CA 1
ATOM 1078 C C . PRO A 1 150 ? 6.640 21.500 -38.509 1.00 62.81 150 PRO A C 1
ATOM 1080 O O . PRO A 1 150 ? 7.785 21.07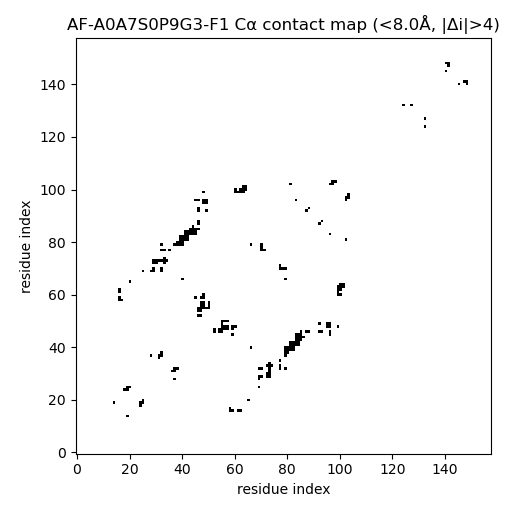1 -38.303 1.00 62.81 150 PRO A O 1
ATOM 1083 N N . ALA A 1 151 ? 6.194 21.783 -39.733 1.00 63.25 151 ALA A N 1
ATOM 1084 C CA . ALA A 1 151 ? 7.062 21.722 -40.896 1.00 63.25 151 ALA A CA 1
ATOM 1085 C C . ALA A 1 151 ? 8.294 22.605 -40.646 1.00 63.25 151 ALA A C 1
ATOM 1087 O O . ALA A 1 151 ? 8.182 23.705 -40.107 1.00 63.25 151 ALA A O 1
ATOM 1088 N N . ALA A 1 152 ? 9.476 22.106 -41.015 1.00 62.53 152 ALA A N 1
ATOM 1089 C CA . ALA A 1 152 ? 10.703 22.891 -40.973 1.00 62.53 152 ALA A CA 1
ATOM 1090 C C . ALA A 1 152 ? 10.551 24.054 -41.967 1.00 62.53 152 ALA A C 1
ATOM 1092 O O . ALA A 1 152 ? 10.783 23.872 -43.159 1.00 62.53 152 ALA A O 1
ATOM 1093 N N . GLY A 1 153 ? 10.050 25.194 -41.494 1.00 56.16 153 GLY A N 1
ATOM 1094 C CA . GLY A 1 153 ? 9.669 26.309 -42.355 1.00 56.16 153 GLY A CA 1
ATOM 1095 C C . GLY A 1 153 ? 8.853 27.423 -41.701 1.00 56.16 153 GLY A C 1
ATOM 1096 O O . GLY A 1 153 ? 8.739 28.468 -42.322 1.00 56.16 153 GLY A O 1
ATOM 1097 N N . ASP A 1 154 ? 8.339 27.254 -40.477 1.00 51.44 154 ASP A N 1
ATOM 1098 C CA . ASP A 1 154 ? 7.581 28.314 -39.783 1.00 51.44 154 ASP A CA 1
ATOM 1099 C C . ASP A 1 154 ? 8.417 29.034 -38.706 1.00 51.44 154 ASP A C 1
ATOM 1101 O O . ASP A 1 154 ? 7.945 29.361 -37.618 1.00 51.44 154 ASP A O 1
ATOM 1105 N N . GLU A 1 155 ? 9.697 29.289 -39.004 1.00 53.03 155 GLU A N 1
ATOM 1106 C CA . GLU A 1 155 ? 10.392 30.416 -38.375 1.00 53.03 155 GLU A CA 1
ATOM 1107 C C . GLU A 1 155 ? 9.873 31.683 -39.053 1.00 53.03 155 GLU A C 1
ATOM 1109 O O . GLU A 1 155 ? 10.390 32.126 -40.079 1.00 53.03 155 GLU A O 1
ATOM 1114 N N . GLY A 1 156 ? 8.770 32.205 -38.510 1.00 45.94 156 GLY A N 1
ATOM 1115 C CA . GLY A 1 156 ? 8.184 33.469 -38.920 1.00 45.94 156 GLY A CA 1
ATOM 1116 C C . GLY A 1 156 ? 9.249 34.559 -38.926 1.00 45.94 156 GLY A C 1
ATOM 1117 O O . GLY A 1 156 ? 9.773 34.934 -37.877 1.00 45.94 156 GLY A O 1
ATOM 1118 N N . GLY A 1 157 ? 9.562 35.040 -40.127 1.00 42.12 157 GLY A N 1
ATOM 1119 C CA . GLY A 1 157 ? 10.361 36.235 -40.326 1.00 42.12 157 GLY A CA 1
ATOM 1120 C C . GLY A 1 157 ? 9.731 37.411 -39.584 1.00 42.12 157 GLY A C 1
ATOM 1121 O O . GLY A 1 157 ? 8.548 37.706 -39.766 1.00 42.12 157 GLY A O 1
ATOM 1122 N N . ALA A 1 158 ? 10.542 38.043 -38.742 1.00 37.19 158 ALA A N 1
ATOM 1123 C CA . ALA A 1 158 ? 10.362 39.425 -38.320 1.00 37.19 158 ALA A CA 1
ATOM 1124 C C . ALA A 1 158 ? 11.095 40.344 -39.305 1.00 37.19 158 ALA A C 1
ATOM 1126 O O . ALA A 1 158 ? 12.185 39.939 -39.776 1.00 37.19 158 ALA A O 1
#

Radius of gyration: 25.29 Å; Cα contacts (8 Å, |Δi|>4): 127; chains: 1; bounding box: 60×53×63 Å

pLDDT: mean 87.87, std 13.64, range [37.19, 97.88]

Organism: Cafeteria roenbergensis (NCBI:txid33653)

Mean predicted aligned error: 9.09 Å

Nearest PDB structures (foldseek):
  4cdg-assembly1_A  TM=7.783E-01  e=3.216E-04  Homo sapiens
  4cdg-assembly2_B  TM=7.685E-01  e=7.174E-04  Homo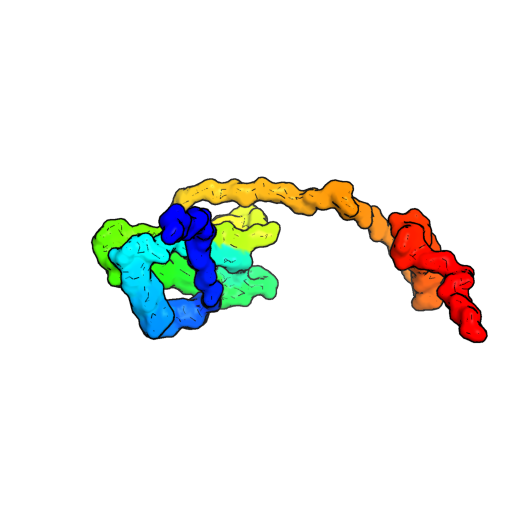 sapiens
  4cgz-assembly1_A  TM=8.062E-01  e=1.012E-03  Homo sapiens
  7zml-assembly2_B  TM=6.838E-01  e=8.520E-04  Homo sapiens

Foldseek 3Di:
DDDDDDPDDQDDDDDDLVVCPPPVNVVVLLCCQLVVNAAAAEAEQLLLLDPPDPNHDVSSLCQLVSLVVSQVSSDPPGDHHYHYDDPDCDVVSVVSSCVSNVPPDDDDDDDDPDDVPDDDDDDDCPPHDPVRVVVVVLVVCCVPPVPVPPPPPPPDDD

Sequence (158 aa):
SAAGPEPGLPPVVFTTPESLQTPSLFGAVAAALGRGRVLALAVDEAHCVDSWGAAFRPAYQAIGRMRDQLVGAAGPGAALPILAVTATASKRTVALVRQSLGIESGAVLRSTMDRPNLRYGAVYADGMSDAAALRKLVALLRRAVPDLMPAAGDEGGA

InterPro domains:
  IPR014001 Helicase superfamily 1/2, ATP-binding domain [PS51192] (1-107)
  IPR027417 P-loop containing nucleoside triphosphate hydrolase [G3DSA:3.40.50.300] (5-112)
  IPR027417 P-loop containing nucleoside triphosphate hydrolase [SSF52540] (8-136)

Secondary structure (DSSP, 8-state):
-------PPPPP----HHHHTSHHHHHHHHHHHHTT----EEETTGGGG-TTSTT--GGGGGHHHHHHHHHHHH-TT----EEE--S---HHHHHHHHHHHT--S------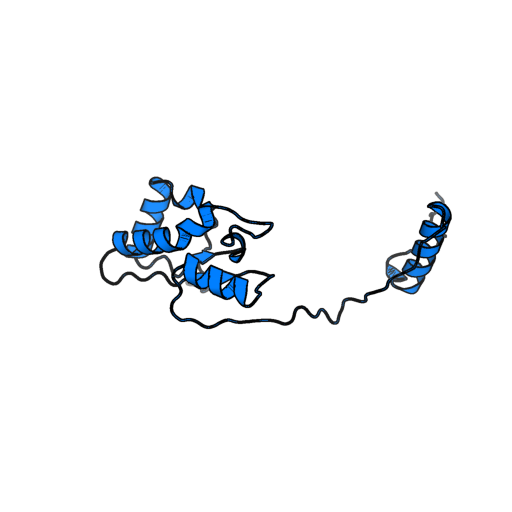----TT--------TT--HHHHHHHHHHHHHHH-GGGS--TT-----